Protein AF-A0AAQ3JHH8-F1 (afdb_monomer_lite)

Organism: Anaerostipes hadrus (NCBI:txid649756)

pLDDT: mean 76.84, std 10.47, range [45.75, 90.38]

Secondary structure (DSSP, 8-state):
-HHHHHHHHHHTTT-S-HHHHHTS-HHHHHHHHHHHHHHIIIIIHHHHHTSS-------PPPTTHHHHHHHT-S-TTS-----HHHHHHHHHHHHHHHHHHHH---HHHHTTS-HHHHHHHHHHHHHHTTTT-

Structure (mmCIF, N/CA/C/O backbone):
data_AF-A0AAQ3JHH8-F1
#
_entry.id   AF-A0AAQ3JHH8-F1
#
loop_
_atom_site.group_PDB
_atom_site.id
_atom_site.type_symbol
_atom_site.label_atom_id
_atom_site.label_alt_id
_atom_site.label_comp_id
_atom_site.label_asym_id
_atom_site.label_entity_id
_atom_site.label_seq_id
_atom_site.pdbx_PDB_ins_code
_atom_site.Cartn_x
_atom_site.Cartn_y
_atom_site.Cartn_z
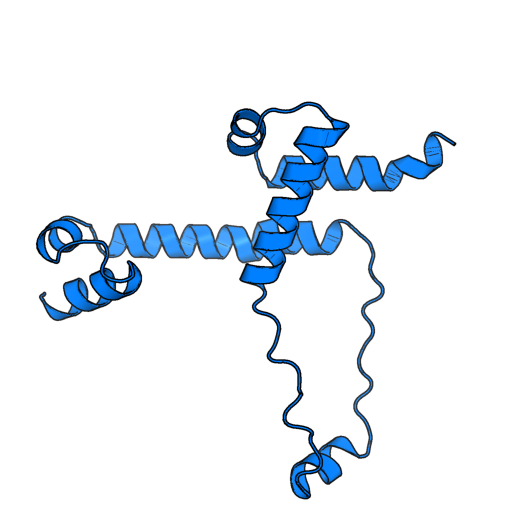_atom_site.occupancy
_atom_site.B_iso_or_equiv
_atom_site.auth_seq_id
_atom_site.auth_comp_id
_atom_site.auth_asym_id
_atom_site.auth_atom_id
_atom_site.pdbx_PDB_model_num
ATOM 1 N N . MET A 1 1 ? 21.920 -1.211 -24.724 1.00 61.12 1 MET A N 1
ATOM 2 C CA . MET A 1 1 ? 21.810 -0.514 -23.418 1.00 61.12 1 MET A CA 1
ATOM 3 C C . MET A 1 1 ? 20.888 0.710 -23.440 1.00 61.12 1 MET A C 1
ATOM 5 O O . MET A 1 1 ? 20.193 0.911 -22.458 1.00 61.12 1 MET A O 1
ATOM 9 N N . PHE A 1 2 ? 20.841 1.512 -24.515 1.00 70.50 2 PHE A N 1
ATOM 10 C CA . PHE A 1 2 ? 19.993 2.721 -24.594 1.00 70.50 2 PHE A CA 1
ATOM 11 C C . PHE A 1 2 ? 18.484 2.444 -24.440 1.00 70.50 2 PHE A C 1
ATOM 13 O O . PHE A 1 2 ? 17.801 3.172 -23.732 1.00 70.50 2 PHE A O 1
ATOM 20 N N . PHE A 1 3 ? 17.983 1.360 -25.042 1.00 76.50 3 PHE A N 1
ATOM 21 C CA . PHE A 1 3 ? 16.570 0.967 -24.967 1.00 76.50 3 PHE A CA 1
ATOM 22 C C . PHE A 1 3 ? 16.095 0.714 -23.525 1.00 76.50 3 PHE A C 1
ATOM 24 O O . PHE A 1 3 ? 15.140 1.340 -23.084 1.00 76.50 3 PHE A O 1
ATOM 31 N N . ASN A 1 4 ? 16.827 -0.096 -22.752 1.00 78.31 4 ASN A N 1
ATOM 32 C CA . ASN A 1 4 ? 16.492 -0.377 -21.348 1.00 78.31 4 ASN A CA 1
ATOM 33 C C . ASN A 1 4 ? 16.512 0.892 -20.481 1.00 78.31 4 ASN A C 1
ATOM 35 O O . ASN A 1 4 ? 15.657 1.063 -19.619 1.00 78.31 4 ASN A O 1
ATOM 39 N N . LYS A 1 5 ? 17.461 1.806 -20.734 1.00 83.31 5 LYS A N 1
ATOM 40 C CA . LYS A 1 5 ? 17.525 3.099 -20.035 1.00 83.31 5 LYS A CA 1
ATOM 41 C C . LYS A 1 5 ? 16.330 3.988 -20.376 1.00 83.31 5 LYS A C 1
ATOM 43 O O . LYS A 1 5 ? 15.837 4.689 -19.505 1.00 83.31 5 LYS A O 1
ATOM 48 N N . LYS A 1 6 ? 15.847 3.941 -21.618 1.00 83.94 6 LYS A N 1
ATOM 49 C CA . LYS A 1 6 ? 14.676 4.708 -22.052 1.00 83.94 6 LYS A CA 1
ATOM 50 C C . LYS A 1 6 ? 13.373 4.161 -21.464 1.00 83.94 6 LYS A C 1
ATOM 52 O O . LYS A 1 6 ? 12.567 4.953 -21.001 1.00 83.94 6 LYS A O 1
ATOM 57 N N . ILE A 1 7 ? 13.226 2.834 -21.385 1.00 84.19 7 ILE A N 1
ATOM 58 C CA . ILE A 1 7 ? 12.110 2.191 -20.670 1.00 84.19 7 ILE A CA 1
ATOM 59 C C . ILE A 1 7 ? 12.102 2.620 -19.201 1.00 84.19 7 ILE A C 1
ATOM 61 O O . ILE A 1 7 ? 11.084 3.082 -18.702 1.00 84.19 7 ILE A O 1
ATOM 65 N N . MET A 1 8 ? 13.239 2.521 -18.506 1.00 82.00 8 MET A N 1
ATOM 66 C CA . MET A 1 8 ? 13.309 2.946 -17.104 1.00 82.00 8 MET A CA 1
ATOM 67 C C . MET A 1 8 ? 13.043 4.446 -16.939 1.00 82.00 8 MET A C 1
ATOM 69 O O . MET A 1 8 ? 12.340 4.837 -16.018 1.00 82.00 8 MET A O 1
ATOM 73 N N . GLN A 1 9 ? 13.548 5.292 -17.839 1.00 86.75 9 GLN A N 1
ATOM 74 C CA . GLN A 1 9 ? 13.261 6.727 -17.818 1.00 86.75 9 GLN A CA 1
ATOM 75 C C . GLN A 1 9 ? 11.756 7.019 -17.943 1.00 86.75 9 GLN A C 1
ATOM 77 O O . GLN A 1 9 ? 11.237 7.868 -17.219 1.00 86.75 9 GLN A O 1
ATOM 82 N N . GLU A 1 10 ? 11.060 6.296 -18.819 1.00 87.12 10 GLU A N 1
ATOM 83 C CA . GLU A 1 10 ? 9.610 6.400 -18.984 1.00 87.12 10 GLU A CA 1
ATOM 84 C C . GLU A 1 10 ? 8.857 5.935 -17.728 1.00 87.12 10 GLU A C 1
ATOM 86 O O . GLU A 1 10 ? 7.924 6.611 -17.299 1.00 87.12 10 GLU A O 1
ATOM 91 N N . MET A 1 11 ? 9.315 4.864 -17.065 1.00 82.38 11 MET A N 1
ATOM 92 C CA . MET A 1 11 ? 8.752 4.409 -15.782 1.00 82.38 11 MET A CA 1
ATOM 93 C C . MET A 1 11 ? 8.835 5.472 -14.672 1.00 82.38 11 MET A C 1
ATOM 95 O O . MET A 1 11 ? 7.982 5.494 -13.791 1.00 82.38 11 MET A O 1
ATOM 99 N N . PHE A 1 12 ? 9.828 6.365 -14.718 1.00 82.25 12 PHE A N 1
ATOM 100 C CA . PHE A 1 12 ? 9.964 7.507 -13.803 1.00 82.25 12 PHE A CA 1
ATOM 101 C C . PHE A 1 12 ? 9.260 8.781 -14.305 1.00 82.25 12 PHE A C 1
ATOM 103 O O . PHE A 1 12 ? 9.609 9.880 -13.884 1.00 82.25 12 PHE A O 1
ATOM 110 N N . GLY A 1 13 ? 8.337 8.687 -15.267 1.00 86.94 13 GLY A N 1
ATOM 111 C CA . GLY A 1 13 ? 7.643 9.862 -15.808 1.00 86.94 13 GLY A CA 1
ATOM 112 C C . GLY A 1 13 ? 8.571 10.854 -16.518 1.00 86.94 13 GLY A C 1
ATOM 113 O O . GLY A 1 13 ? 8.233 12.025 -16.665 1.00 86.94 13 GLY A O 1
ATOM 114 N N . ASN A 1 14 ? 9.746 10.398 -16.967 1.00 87.44 14 ASN A N 1
ATOM 115 C CA . ASN A 1 14 ? 10.822 11.219 -17.526 1.00 87.44 14 ASN A CA 1
ATOM 116 C C . ASN A 1 14 ? 11.425 12.259 -16.561 1.00 87.44 14 ASN A C 1
ATOM 118 O O . ASN A 1 14 ? 12.125 13.167 -17.010 1.00 87.44 14 ASN A O 1
ATOM 122 N N . GLU A 1 15 ? 11.218 12.120 -15.248 1.00 88.62 15 GLU A N 1
ATOM 123 C CA . GLU A 1 15 ? 11.794 13.028 -14.244 1.00 88.62 15 GLU A CA 1
ATOM 124 C C . GLU A 1 15 ? 13.318 12.866 -14.106 1.00 88.62 15 GLU A C 1
ATOM 126 O O . GLU A 1 15 ? 14.034 13.814 -13.780 1.00 88.62 15 GLU A O 1
ATOM 131 N N . LEU A 1 16 ? 13.838 11.668 -14.397 1.00 87.00 16 LEU A N 1
ATOM 132 C CA . LEU A 1 16 ? 15.267 11.364 -14.354 1.00 87.00 16 LEU A CA 1
ATOM 133 C C . LEU A 1 16 ? 15.912 11.455 -15.741 1.00 87.00 16 LEU A C 1
ATOM 135 O O . LEU A 1 16 ? 15.346 11.051 -16.757 1.00 87.00 16 LEU A O 1
ATOM 139 N N . SER A 1 17 ? 17.155 11.939 -15.792 1.00 90.38 17 SER A N 1
ATOM 140 C CA . SER A 1 17 ? 17.947 11.927 -17.028 1.00 90.38 17 SER A CA 1
ATOM 141 C C . SER A 1 17 ? 18.422 10.509 -17.380 1.00 90.38 17 SER A C 1
ATOM 143 O O . SER A 1 17 ? 18.646 9.684 -16.498 1.00 90.38 17 SER A O 1
ATOM 145 N N . LEU A 1 18 ? 18.678 10.233 -18.664 1.00 87.00 18 LEU A N 1
ATOM 146 C CA . LEU A 1 18 ? 19.246 8.947 -19.114 1.00 87.00 18 LEU A CA 1
ATOM 147 C C . LEU A 1 18 ? 20.602 8.613 -18.473 1.00 87.00 18 LEU A C 1
ATOM 149 O O . LEU A 1 18 ? 20.960 7.438 -18.381 1.00 87.00 18 LEU A O 1
ATOM 153 N N . ALA A 1 19 ? 21.364 9.633 -18.068 1.00 88.00 19 ALA A N 1
ATOM 154 C CA . ALA A 1 19 ? 22.611 9.453 -17.334 1.00 88.00 19 ALA A CA 1
ATOM 155 C C . ALA A 1 19 ? 22.326 8.951 -15.915 1.00 88.00 19 ALA A C 1
ATOM 157 O O . ALA A 1 19 ? 22.857 7.917 -15.536 1.00 88.00 19 ALA A O 1
ATOM 158 N N . ALA A 1 20 ? 21.410 9.606 -15.192 1.00 85.69 20 ALA A N 1
ATOM 159 C CA . ALA A 1 20 ? 21.000 9.194 -13.849 1.00 85.69 20 ALA A CA 1
ATOM 160 C C . ALA A 1 20 ? 20.380 7.787 -13.842 1.00 85.69 20 ALA A C 1
ATOM 162 O O . ALA A 1 20 ? 20.779 6.944 -13.051 1.00 85.69 20 ALA A O 1
ATOM 163 N N . VAL A 1 21 ? 19.480 7.496 -14.786 1.00 85.31 21 VAL A N 1
ATOM 164 C CA . VAL A 1 21 ? 18.907 6.150 -14.977 1.00 85.31 21 VAL A CA 1
ATOM 165 C C . VAL A 1 21 ? 19.983 5.124 -15.346 1.00 85.31 21 VAL A C 1
ATOM 167 O O . VAL A 1 21 ? 19.854 3.939 -15.059 1.00 85.31 21 VAL A O 1
ATOM 170 N N . GLY A 1 22 ? 21.059 5.568 -15.995 1.00 83.50 22 GLY A N 1
ATOM 171 C CA . GLY A 1 22 ? 22.175 4.721 -16.385 1.00 83.50 22 GLY A CA 1
ATOM 172 C C . GLY A 1 22 ? 23.036 4.214 -15.231 1.00 83.50 22 GLY A C 1
ATOM 173 O O . GLY A 1 22 ? 23.717 3.215 -15.444 1.00 83.50 22 GLY A O 1
ATOM 174 N N . GLU A 1 23 ? 22.987 4.878 -14.075 1.00 88.06 23 GLU A N 1
ATOM 175 C CA . GLU A 1 23 ? 23.674 4.487 -12.836 1.00 88.06 23 GLU A CA 1
ATOM 176 C C . GLU A 1 23 ? 22.828 3.531 -11.975 1.00 88.06 23 GLU A C 1
ATOM 178 O O . GLU A 1 23 ? 23.333 2.948 -11.021 1.00 88.06 23 GLU A O 1
ATOM 183 N N . ILE A 1 24 ? 21.541 3.363 -12.299 1.00 86.00 24 ILE A N 1
ATOM 184 C CA . ILE A 1 24 ? 20.628 2.482 -11.565 1.00 86.00 24 ILE A CA 1
ATOM 185 C C . ILE A 1 24 ? 20.817 1.042 -12.051 1.00 86.00 24 ILE A C 1
ATOM 187 O O . ILE A 1 24 ? 20.731 0.764 -13.252 1.00 86.00 24 ILE A O 1
ATOM 191 N N . ASP A 1 25 ? 21.003 0.105 -11.118 1.00 86.44 25 ASP A N 1
ATOM 192 C CA . ASP A 1 25 ? 20.894 -1.317 -11.432 1.00 86.44 25 ASP A CA 1
ATOM 193 C C . ASP A 1 25 ? 19.426 -1.661 -11.724 1.00 86.44 25 ASP A C 1
ATOM 195 O O . ASP A 1 25 ? 18.567 -1.695 -10.841 1.00 86.44 25 ASP A O 1
ATOM 199 N N . ALA A 1 26 ? 19.138 -1.917 -13.000 1.00 81.69 26 ALA A N 1
ATOM 200 C CA . ALA A 1 26 ? 17.805 -2.263 -13.473 1.00 81.69 26 ALA A CA 1
ATOM 201 C C . ALA A 1 26 ? 17.237 -3.514 -12.785 1.00 81.69 26 ALA A C 1
ATOM 203 O O . ALA A 1 26 ? 16.029 -3.597 -12.569 1.00 81.69 26 ALA A O 1
ATOM 204 N N . VAL A 1 27 ? 18.086 -4.494 -12.459 1.00 86.19 27 VAL A N 1
ATOM 205 C CA . VAL A 1 27 ? 17.651 -5.741 -11.820 1.00 86.19 27 VAL A CA 1
ATOM 206 C C . VAL A 1 27 ? 17.270 -5.470 -10.374 1.00 86.19 27 VAL A C 1
ATOM 208 O O . VAL A 1 27 ? 16.202 -5.906 -9.943 1.00 86.19 27 VAL A O 1
ATOM 211 N N . GLU A 1 28 ? 18.094 -4.721 -9.644 1.00 86.75 28 GLU A N 1
ATOM 212 C CA . GLU A 1 28 ? 17.799 -4.325 -8.266 1.00 86.75 28 GLU A CA 1
ATOM 213 C C . GLU A 1 28 ? 16.525 -3.474 -8.198 1.00 86.75 28 GLU A C 1
ATOM 215 O O . GLU A 1 28 ? 15.626 -3.770 -7.413 1.00 86.75 28 GLU A O 1
ATOM 220 N N . PHE A 1 29 ? 16.387 -2.490 -9.091 1.00 84.44 29 PHE A N 1
ATOM 221 C CA . PHE A 1 29 ? 15.211 -1.625 -9.165 1.00 84.44 29 PHE A CA 1
ATOM 222 C C . PHE A 1 29 ? 13.921 -2.405 -9.446 1.00 84.44 29 PHE A C 1
ATOM 224 O O . PHE A 1 29 ? 12.943 -2.282 -8.706 1.00 84.44 29 PHE A O 1
ATOM 231 N N . LEU A 1 30 ? 13.915 -3.252 -10.481 1.00 84.69 30 LEU A N 1
ATOM 232 C CA . LEU A 1 30 ? 12.746 -4.071 -10.811 1.00 84.69 30 LEU A CA 1
ATOM 233 C C . LEU A 1 30 ? 12.433 -5.089 -9.708 1.00 84.69 30 LEU A C 1
ATOM 235 O O . LEU A 1 30 ? 11.263 -5.352 -9.435 1.00 84.69 30 LEU A O 1
ATOM 239 N N . THR A 1 31 ? 13.455 -5.635 -9.043 1.00 89.25 31 THR A N 1
ATOM 240 C CA . THR A 1 31 ? 13.275 -6.536 -7.896 1.00 89.25 31 THR A CA 1
ATOM 241 C C . THR A 1 31 ? 12.652 -5.799 -6.714 1.00 89.25 31 THR A C 1
ATOM 243 O O . THR A 1 31 ? 11.721 -6.322 -6.098 1.00 89.25 31 THR A O 1
ATOM 246 N N . ALA A 1 32 ? 13.095 -4.574 -6.422 1.00 85.62 32 ALA A N 1
ATOM 247 C CA . ALA A 1 32 ? 12.526 -3.743 -5.368 1.00 85.62 32 ALA A CA 1
ATOM 248 C C . ALA A 1 32 ? 11.058 -3.402 -5.659 1.00 85.62 32 ALA A C 1
ATOM 250 O O . ALA A 1 32 ? 10.203 -3.652 -4.811 1.00 85.62 32 ALA A O 1
ATOM 251 N N . ILE A 1 33 ? 10.742 -2.938 -6.876 1.00 85.56 33 ILE A N 1
ATOM 252 C CA . ILE A 1 33 ? 9.355 -2.665 -7.290 1.00 85.56 33 ILE A CA 1
ATOM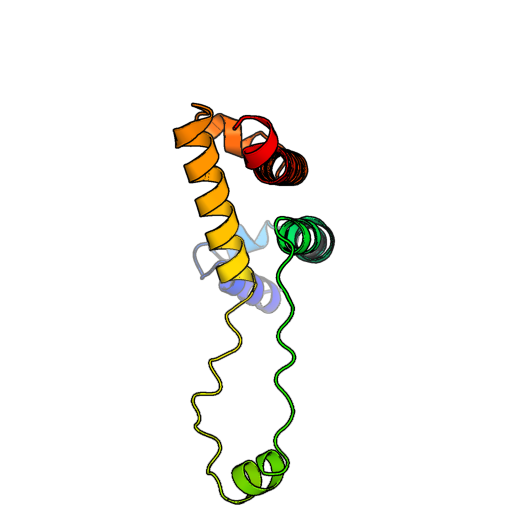 253 C C . ILE A 1 33 ? 8.497 -3.916 -7.156 1.00 85.56 33 ILE A C 1
ATOM 255 O O . ILE A 1 33 ? 7.419 -3.865 -6.569 1.00 85.56 33 ILE A O 1
ATOM 259 N N . LYS A 1 34 ? 8.967 -5.051 -7.682 1.00 87.69 34 LYS A N 1
ATOM 260 C CA . LYS A 1 34 ? 8.216 -6.305 -7.632 1.00 87.69 34 LYS A CA 1
ATOM 261 C C . LYS A 1 34 ? 7.975 -6.741 -6.189 1.00 87.69 34 LYS A C 1
ATOM 263 O O . LYS A 1 34 ? 6.872 -7.158 -5.866 1.00 87.69 34 LYS A O 1
ATOM 268 N N . THR A 1 35 ? 8.967 -6.597 -5.315 1.00 86.44 35 THR A N 1
ATOM 269 C CA . THR A 1 35 ? 8.828 -6.917 -3.888 1.00 86.44 35 THR A CA 1
ATOM 270 C C . THR A 1 35 ? 7.783 -6.026 -3.222 1.00 86.44 35 THR A C 1
ATOM 272 O O . THR A 1 35 ? 6.905 -6.538 -2.534 1.00 86.44 35 THR A O 1
ATOM 275 N N . VAL A 1 36 ? 7.822 -4.712 -3.472 1.00 84.38 36 VAL A N 1
ATOM 276 C CA . VAL A 1 36 ? 6.811 -3.772 -2.963 1.00 84.38 36 VAL A CA 1
ATOM 277 C C . VAL A 1 36 ? 5.422 -4.146 -3.476 1.00 84.38 36 VAL A C 1
ATOM 279 O O . VAL A 1 36 ? 4.498 -4.260 -2.679 1.00 84.38 36 VAL A O 1
ATOM 282 N N . HIS A 1 37 ? 5.279 -4.404 -4.776 1.00 84.81 37 HIS A N 1
ATOM 283 C CA . HIS A 1 37 ? 4.017 -4.824 -5.382 1.00 84.81 37 HIS A CA 1
ATOM 284 C C . HIS A 1 37 ? 3.464 -6.102 -4.734 1.00 84.81 37 HIS A C 1
ATOM 286 O O . HIS A 1 37 ? 2.305 -6.125 -4.334 1.00 84.81 37 HIS A O 1
ATOM 292 N N . PHE A 1 38 ? 4.300 -7.129 -4.543 1.00 88.69 38 PHE A N 1
ATOM 293 C CA . PHE A 1 38 ? 3.896 -8.380 -3.894 1.00 88.69 38 PHE A CA 1
ATOM 294 C C . PHE A 1 38 ? 3.487 -8.190 -2.432 1.00 88.69 38 PHE A C 1
ATOM 296 O O . PHE A 1 38 ? 2.490 -8.764 -2.004 1.00 88.69 38 PHE A O 1
ATOM 303 N N . ILE A 1 39 ? 4.225 -7.386 -1.662 1.00 86.56 39 ILE A N 1
ATOM 304 C CA . ILE A 1 39 ? 3.865 -7.068 -0.272 1.00 86.56 39 ILE A CA 1
ATOM 305 C C . ILE A 1 39 ? 2.523 -6.339 -0.236 1.00 86.56 39 ILE A C 1
ATOM 307 O O . ILE A 1 39 ? 1.641 -6.683 0.549 1.00 86.56 39 ILE A O 1
ATOM 311 N N . MET A 1 40 ? 2.352 -5.345 -1.101 1.00 81.62 40 MET A N 1
ATOM 312 C CA . MET A 1 40 ? 1.127 -4.568 -1.144 1.00 81.62 40 MET A CA 1
ATOM 313 C C . MET A 1 40 ? -0.077 -5.427 -1.554 1.00 81.62 40 MET A C 1
ATOM 315 O O . MET A 1 40 ? -1.124 -5.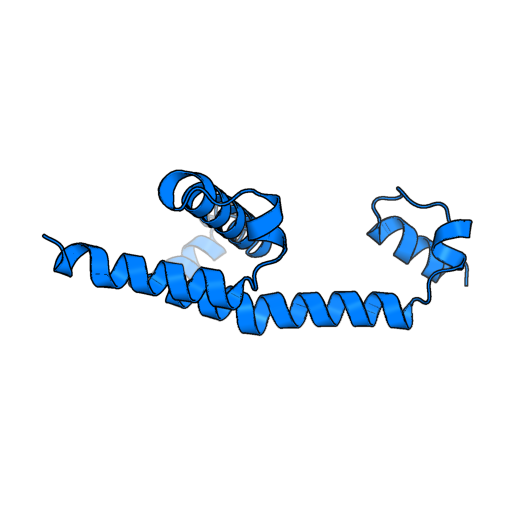331 -0.921 1.00 81.62 40 MET A O 1
ATOM 319 N N . GLN A 1 41 ? 0.081 -6.308 -2.544 1.00 82.06 41 GLN A N 1
ATOM 320 C CA . GLN A 1 41 ? -0.999 -7.163 -3.036 1.00 82.06 41 GLN A CA 1
ATOM 321 C C . GLN A 1 41 ? -1.340 -8.302 -2.069 1.00 82.06 41 GLN A C 1
ATOM 323 O O . GLN A 1 41 ? -2.508 -8.527 -1.779 1.00 82.06 41 GLN A O 1
ATOM 328 N N . ASN A 1 42 ? -0.340 -9.017 -1.553 1.00 85.19 42 ASN A N 1
ATOM 329 C CA . ASN A 1 42 ? -0.588 -10.244 -0.792 1.00 85.19 42 ASN A CA 1
ATOM 330 C C . ASN A 1 42 ? -0.683 -10.029 0.716 1.00 85.19 42 ASN A C 1
ATOM 332 O O . ASN A 1 42 ? -1.124 -10.929 1.410 1.00 85.19 42 ASN A O 1
ATOM 336 N N . ILE A 1 43 ? -0.215 -8.896 1.244 1.00 86.19 43 ILE A N 1
ATOM 337 C CA . ILE A 1 43 ? -0.208 -8.652 2.693 1.00 86.19 43 ILE A CA 1
ATOM 338 C C . ILE A 1 43 ? -1.123 -7.480 3.031 1.00 86.19 43 ILE A C 1
ATOM 340 O O . ILE A 1 43 ? -1.999 -7.596 3.886 1.00 86.19 43 ILE A O 1
ATOM 344 N N . VAL A 1 44 ? -0.925 -6.334 2.374 1.00 82.50 44 VAL A N 1
ATOM 345 C CA . VAL A 1 44 ? -1.657 -5.110 2.729 1.00 82.50 44 VAL A CA 1
ATOM 346 C C . VAL A 1 44 ? -3.098 -5.162 2.228 1.00 82.50 44 VAL A C 1
ATOM 348 O O . VAL A 1 44 ? -4.004 -4.894 3.013 1.00 82.50 44 VAL A O 1
ATOM 351 N N . ALA A 1 45 ? -3.328 -5.541 0.967 1.00 81.75 45 ALA A N 1
ATOM 352 C CA . ALA A 1 45 ? -4.679 -5.620 0.412 1.00 81.75 45 ALA A CA 1
ATOM 353 C C . ALA A 1 45 ? -5.537 -6.671 1.135 1.00 81.75 45 ALA A C 1
ATOM 355 O O . ALA A 1 45 ? -6.677 -6.380 1.484 1.00 81.75 45 ALA A O 1
ATOM 356 N N . GLU A 1 46 ? -4.974 -7.842 1.457 1.00 82.44 46 GLU A N 1
ATOM 357 C CA . GLU A 1 46 ? -5.666 -8.862 2.258 1.00 82.44 46 GLU A CA 1
ATOM 358 C C . GLU A 1 46 ? -6.089 -8.308 3.625 1.00 82.44 46 GLU A C 1
ATOM 360 O O . GLU A 1 46 ? -7.232 -8.486 4.046 1.00 82.44 46 GLU A O 1
ATOM 365 N N . LYS A 1 47 ? -5.203 -7.581 4.318 1.00 81.50 47 LYS A N 1
ATOM 366 C CA . LYS A 1 47 ? -5.574 -6.945 5.586 1.00 81.50 47 LYS A CA 1
ATOM 367 C C . LYS A 1 47 ? -6.660 -5.904 5.407 1.00 81.50 47 LYS A C 1
ATOM 369 O O . LYS A 1 47 ? -7.589 -5.912 6.200 1.00 81.50 47 LYS A O 1
ATOM 374 N N . MET A 1 48 ? -6.578 -5.067 4.372 1.00 79.88 48 MET A N 1
ATOM 375 C CA . MET A 1 48 ? -7.601 -4.060 4.082 1.00 79.88 48 MET A CA 1
ATOM 376 C C . MET A 1 48 ? -8.982 -4.668 3.840 1.00 79.88 48 MET A C 1
ATOM 378 O O . MET A 1 48 ? -9.953 -4.175 4.409 1.00 79.88 48 MET A O 1
ATOM 382 N N . LEU A 1 49 ? -9.064 -5.749 3.059 1.00 77.62 49 LEU A N 1
ATOM 383 C CA . LEU A 1 49 ? -10.317 -6.469 2.804 1.00 77.62 49 LEU A CA 1
ATOM 384 C C . LEU A 1 49 ? -10.944 -7.020 4.089 1.00 77.62 49 LEU A C 1
ATOM 386 O O . LEU A 1 49 ? -12.160 -7.100 4.194 1.00 77.62 49 LEU A O 1
ATOM 390 N N . ASN A 1 50 ? -10.118 -7.357 5.078 1.00 76.81 50 ASN A N 1
ATOM 391 C CA . ASN A 1 50 ? -10.555 -7.926 6.347 1.00 76.81 50 ASN A CA 1
ATOM 392 C C . ASN A 1 50 ? -10.805 -6.885 7.457 1.00 76.81 50 ASN A C 1
ATOM 394 O O . ASN A 1 50 ? -11.075 -7.295 8.589 1.00 76.81 50 ASN A O 1
ATOM 398 N N . ILE A 1 51 ? -10.683 -5.573 7.195 1.00 76.25 51 ILE A N 1
ATOM 399 C CA . ILE A 1 51 ? -10.905 -4.526 8.220 1.00 76.25 51 ILE A CA 1
ATOM 400 C C . ILE A 1 51 ? -12.378 -4.434 8.612 1.00 76.25 51 ILE A C 1
ATOM 402 O O . ILE A 1 51 ? -12.677 -4.220 9.781 1.00 76.25 51 ILE A O 1
ATOM 406 N N . VAL A 1 52 ? -13.283 -4.585 7.647 1.00 67.06 52 VAL A N 1
ATOM 407 C CA . VAL A 1 52 ? -14.731 -4.577 7.870 1.00 67.06 52 VAL A CA 1
ATOM 408 C C . VAL A 1 52 ? -15.310 -5.789 7.158 1.00 67.06 52 VAL A C 1
ATOM 410 O O . VAL A 1 52 ? -14.981 -6.023 5.998 1.00 67.06 52 VAL A O 1
ATOM 413 N N . GLU A 1 53 ? -16.173 -6.548 7.831 1.00 63.72 53 GLU A N 1
ATOM 414 C CA . GLU A 1 53 ? -16.985 -7.559 7.155 1.00 63.72 53 GLU A CA 1
ATOM 415 C C . GLU A 1 53 ? -17.986 -6.844 6.245 1.00 63.72 53 GLU A C 1
ATOM 417 O O . GLU A 1 53 ? -18.938 -6.212 6.703 1.00 63.72 53 GLU A O 1
ATOM 422 N N . VAL A 1 54 ? -17.730 -6.892 4.941 1.00 60.00 54 VAL A N 1
ATOM 423 C CA . VAL A 1 54 ? -18.658 -6.408 3.920 1.00 60.00 54 VAL A CA 1
ATOM 424 C C . VAL A 1 54 ? -19.291 -7.635 3.280 1.00 60.00 54 VAL A C 1
ATOM 426 O O . VAL A 1 54 ? -18.570 -8.513 2.802 1.00 60.00 54 VAL A O 1
ATOM 429 N N . GLU A 1 55 ? -20.625 -7.708 3.259 1.00 51.25 55 GLU A N 1
ATOM 430 C CA . GLU A 1 55 ? -21.322 -8.686 2.420 1.00 51.25 55 GLU A CA 1
ATOM 431 C C . GLU A 1 55 ? -20.891 -8.455 0.970 1.00 51.25 55 GLU A C 1
ATOM 433 O O . GLU A 1 55 ? -21.158 -7.403 0.382 1.00 51.25 55 GLU A O 1
ATOM 438 N N . GLN A 1 56 ? -20.175 -9.425 0.402 1.00 52.12 56 GLN A N 1
ATOM 439 C CA . GLN A 1 56 ? -19.864 -9.413 -1.018 1.00 52.12 56 GLN A CA 1
ATOM 440 C C . GLN A 1 56 ? -21.182 -9.602 -1.762 1.00 52.12 56 GLN A C 1
ATOM 442 O O . GLN A 1 56 ? -21.754 -10.689 -1.766 1.00 52.12 56 GLN A O 1
ATOM 447 N N . VAL A 1 57 ? -21.695 -8.521 -2.347 1.00 59.00 57 VAL A N 1
ATOM 448 C CA . VAL A 1 57 ? -22.865 -8.593 -3.219 1.00 59.00 57 VAL A CA 1
ATOM 449 C C . VAL A 1 57 ? -22.404 -9.260 -4.509 1.00 59.00 57 VAL A C 1
ATOM 451 O O . VAL A 1 57 ? -21.780 -8.617 -5.355 1.00 59.00 57 VAL A O 1
ATOM 454 N N . GLU A 1 58 ? -22.665 -10.559 -4.650 1.00 53.31 58 GLU A N 1
ATOM 455 C CA . GLU A 1 58 ? -22.551 -11.223 -5.944 1.00 53.31 58 GLU A CA 1
ATOM 456 C C . GLU A 1 58 ? -23.521 -10.520 -6.899 1.00 53.31 58 GLU A C 1
ATOM 458 O O . GLU A 1 58 ? -24.735 -10.515 -6.685 1.00 53.31 58 GLU A O 1
ATOM 463 N N . LYS A 1 59 ? -22.991 -9.866 -7.938 1.00 62.16 59 LYS A N 1
ATOM 464 C CA . LYS A 1 59 ? -23.828 -9.440 -9.058 1.00 62.16 59 LYS A CA 1
ATOM 465 C C . LYS A 1 59 ? -24.340 -10.717 -9.719 1.00 62.16 59 LYS A C 1
ATOM 467 O O . LYS A 1 59 ? -23.560 -11.437 -10.338 1.00 62.16 59 LYS A O 1
ATOM 472 N N . GLU A 1 60 ? -25.623 -11.018 -9.541 1.00 55.78 60 GLU A N 1
ATOM 473 C CA . GLU A 1 60 ? -26.267 -12.112 -10.263 1.00 55.78 60 GLU A CA 1
ATOM 474 C C . GLU A 1 60 ? -26.125 -11.851 -11.766 1.00 55.78 60 GLU A C 1
ATOM 476 O O . GLU A 1 60 ? -26.521 -10.790 -12.249 1.00 55.78 60 GLU A O 1
ATOM 481 N N . ALA A 1 61 ? -25.543 -12.811 -12.492 1.00 60.47 61 ALA A N 1
ATOM 482 C CA . ALA A 1 61 ? -25.502 -12.766 -13.947 1.00 60.47 61 ALA A CA 1
ATOM 483 C C . ALA A 1 61 ? -26.945 -12.764 -14.468 1.00 60.47 61 ALA A C 1
ATOM 485 O O . ALA A 1 61 ? -27.720 -13.688 -14.190 1.00 60.47 61 ALA A O 1
ATOM 486 N N . SER A 1 62 ? -27.323 -11.710 -15.185 1.00 75.75 62 SER A N 1
ATOM 487 C CA . SER A 1 62 ? -28.650 -11.605 -15.768 1.00 75.75 62 SER A CA 1
ATOM 488 C C . SER A 1 62 ? -28.750 -12.591 -16.923 1.00 75.75 62 SER A C 1
ATOM 490 O O . SER A 1 62 ? -27.869 -12.682 -17.774 1.00 75.75 62 SER A O 1
ATOM 492 N N . ALA A 1 63 ? -29.884 -13.285 -17.031 1.00 75.12 63 ALA A N 1
ATOM 493 C CA . ALA A 1 63 ? -30.184 -14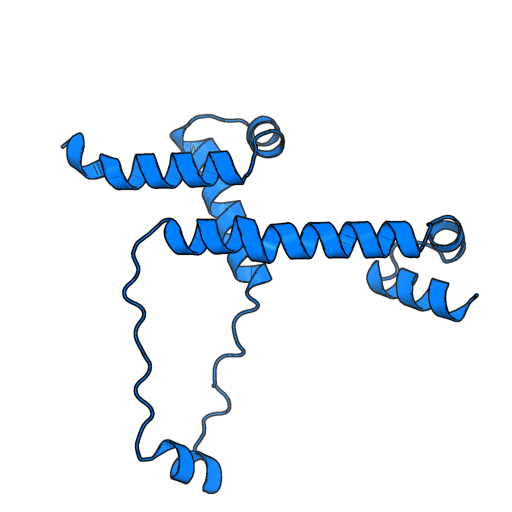.127 -18.194 1.00 75.12 63 ALA A CA 1
ATOM 494 C C . ALA A 1 63 ? -30.238 -13.338 -19.523 1.00 75.12 63 ALA A C 1
ATOM 496 O O . ALA A 1 63 ? -30.382 -13.939 -20.587 1.00 75.12 63 ALA A O 1
ATOM 497 N N . PHE A 1 64 ? -30.160 -12.006 -19.453 1.00 76.88 64 PHE A N 1
ATOM 498 C CA . PHE A 1 64 ? -30.121 -11.094 -20.587 1.00 76.88 64 PHE A CA 1
ATOM 499 C C . PHE A 1 64 ? -28.717 -10.550 -20.887 1.00 76.88 64 PHE A C 1
ATOM 501 O O . PHE A 1 64 ? -28.563 -9.962 -21.948 1.00 76.88 64 PHE A O 1
ATOM 508 N N . ASP A 1 65 ? -27.694 -10.812 -20.058 1.00 75.31 65 ASP A N 1
ATOM 509 C CA . ASP A 1 65 ? -26.333 -10.270 -20.248 1.00 75.31 65 ASP A CA 1
ATOM 510 C C . ASP A 1 65 ? -25.764 -10.616 -21.638 1.00 75.31 65 ASP A C 1
ATOM 512 O O . ASP A 1 65 ? -25.218 -9.763 -22.334 1.00 75.31 65 ASP A O 1
ATOM 516 N N . ASP A 1 66 ? -25.949 -11.861 -22.095 1.00 78.94 66 ASP A N 1
ATOM 517 C CA . ASP A 1 66 ? -25.482 -12.297 -23.419 1.00 78.94 66 ASP A CA 1
ATOM 518 C C . ASP A 1 66 ? -26.271 -11.644 -24.570 1.00 78.94 66 ASP A C 1
ATOM 520 O O . ASP A 1 66 ? -25.703 -11.340 -25.620 1.00 78.94 66 ASP A O 1
ATOM 524 N N . TYR A 1 67 ? -27.572 -11.397 -24.376 1.00 77.44 67 TYR A N 1
ATOM 525 C CA . TYR A 1 67 ? -28.415 -10.706 -25.356 1.00 77.44 67 TYR A CA 1
ATOM 526 C C . TYR A 1 67 ? -28.074 -9.213 -25.418 1.00 77.44 67 TYR A C 1
ATOM 528 O O . TYR A 1 67 ? -28.010 -8.645 -26.509 1.00 77.44 67 TYR A O 1
ATOM 536 N N . ASP A 1 68 ? -27.820 -8.585 -24.274 1.00 79.56 68 ASP A N 1
ATOM 537 C CA . ASP A 1 68 ? -27.453 -7.177 -24.181 1.00 79.56 68 ASP A CA 1
ATOM 538 C C . ASP A 1 68 ? -26.073 -6.940 -24.811 1.00 79.56 68 ASP A C 1
ATOM 540 O O . ASP A 1 68 ? -25.919 -6.009 -25.604 1.00 79.56 68 ASP A O 1
ATOM 544 N N . ARG A 1 69 ? -25.117 -7.858 -24.606 1.00 79.50 69 ARG A N 1
ATOM 545 C CA . ARG A 1 69 ? -23.817 -7.862 -25.298 1.00 79.50 69 ARG A CA 1
ATOM 546 C C . ARG A 1 69 ? -23.948 -8.006 -26.810 1.00 79.50 69 ARG A C 1
ATOM 548 O O . ARG A 1 69 ? -23.342 -7.245 -27.562 1.00 79.50 69 ARG A O 1
ATOM 555 N N . GLU A 1 70 ? -24.730 -8.981 -27.279 1.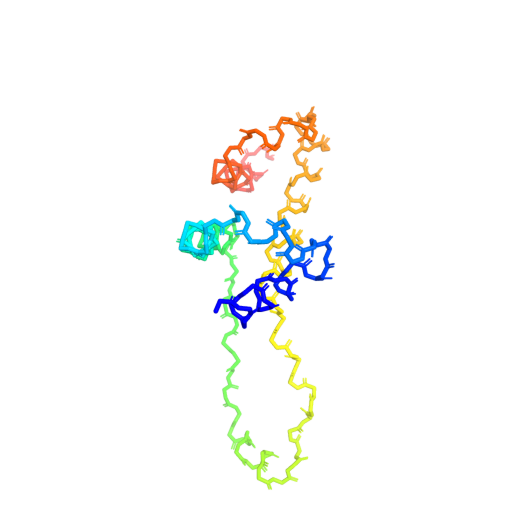00 80.75 70 GLU A N 1
ATOM 556 C CA . GLU A 1 70 ? -24.906 -9.229 -28.717 1.00 80.75 70 GLU A CA 1
ATOM 557 C C . GLU A 1 70 ? -25.620 -8.079 -29.438 1.00 80.75 70 GLU A C 1
ATOM 559 O O . GLU A 1 70 ? -25.352 -7.831 -30.616 1.00 80.75 70 GLU A O 1
ATOM 564 N N . ASN A 1 71 ? -26.514 -7.368 -28.747 1.00 79.56 71 ASN A N 1
ATOM 565 C CA . ASN A 1 71 ? -27.289 -6.270 -29.324 1.00 79.56 71 ASN A CA 1
ATOM 566 C C . ASN A 1 71 ? -26.709 -4.878 -29.022 1.00 79.56 71 ASN A C 1
ATOM 568 O O . ASN A 1 71 ? -27.268 -3.882 -29.485 1.00 79.56 71 ASN A O 1
ATOM 572 N N . GLY A 1 72 ? -25.585 -4.797 -28.300 1.00 72.31 72 GLY A N 1
ATOM 573 C CA . GLY A 1 72 ? -24.932 -3.535 -27.943 1.00 72.31 72 GLY A CA 1
ATOM 574 C C . GLY A 1 72 ? -25.732 -2.686 -26.949 1.00 72.31 72 GLY A C 1
ATOM 575 O O . GLY A 1 72 ? -25.653 -1.461 -27.002 1.00 72.31 72 GLY A O 1
ATOM 576 N N . TYR A 1 73 ? -26.536 -3.332 -26.101 1.00 72.50 73 TYR A N 1
ATOM 577 C CA . TYR A 1 73 ? -27.206 -2.732 -24.943 1.00 72.50 73 TYR A CA 1
ATOM 578 C C . TYR A 1 73 ? -26.355 -2.790 -23.668 1.00 72.50 73 TYR A C 1
ATOM 580 O O . TYR A 1 73 ? -26.780 -2.240 -22.656 1.00 72.50 73 TYR A O 1
ATOM 588 N N . GLU A 1 74 ? -25.181 -3.437 -23.694 1.00 64.94 74 GLU A N 1
ATOM 589 C CA . GLU A 1 74 ? -24.156 -3.199 -22.672 1.00 64.94 74 GLU A CA 1
ATOM 590 C C . GLU A 1 74 ? -23.833 -1.698 -22.702 1.00 64.94 74 GLU A C 1
ATOM 592 O O . GLU A 1 74 ? -23.212 -1.198 -23.644 1.00 64.94 74 GLU A O 1
ATOM 597 N N . ASP A 1 75 ? -24.314 -0.960 -21.700 1.00 59.16 75 ASP A N 1
ATOM 598 C CA . ASP A 1 75 ? -23.844 0.395 -21.463 1.00 59.16 75 ASP A CA 1
ATOM 599 C C . ASP A 1 75 ? -22.314 0.306 -21.323 1.00 59.16 75 ASP A C 1
ATOM 601 O O . ASP A 1 75 ? -21.806 -0.430 -20.477 1.00 59.16 75 ASP A O 1
ATOM 605 N N . GLU A 1 76 ? -21.560 1.077 -22.117 1.00 50.47 76 GLU A N 1
ATOM 606 C CA . GLU A 1 76 ? -20.095 1.232 -21.979 1.00 50.47 76 GLU A CA 1
ATOM 607 C C . GLU A 1 76 ? -19.681 1.732 -20.568 1.00 50.47 76 GLU A C 1
ATOM 609 O O . GLU A 1 76 ? -18.495 1.836 -20.255 1.00 50.47 76 GLU A O 1
ATOM 614 N N . ASP A 1 77 ? -20.666 2.016 -19.709 1.00 48.94 77 ASP A N 1
ATOM 615 C CA . ASP A 1 77 ? -20.581 2.295 -18.281 1.00 48.94 77 ASP A CA 1
ATOM 616 C C . ASP A 1 77 ? -20.518 1.020 -17.407 1.00 48.94 77 ASP A C 1
ATOM 618 O O . ASP A 1 77 ? -20.887 1.052 -16.224 1.00 48.94 77 ASP A O 1
ATOM 622 N N . GLU A 1 78 ? -19.990 -0.101 -17.912 1.00 50.72 78 GLU A N 1
ATOM 623 C CA . GLU A 1 78 ? -19.235 -1.002 -17.036 1.00 50.72 78 GLU A CA 1
ATOM 624 C C . GLU A 1 78 ? -18.117 -0.159 -16.422 1.00 50.72 78 GLU A C 1
ATOM 626 O O . GLU A 1 78 ? -17.071 0.055 -17.034 1.00 50.72 78 GLU A O 1
ATOM 631 N N . GLN A 1 79 ? -18.402 0.425 -15.248 1.00 50.12 79 GLN A N 1
ATOM 632 C CA . GLN A 1 79 ? -17.495 1.325 -14.547 1.00 50.12 79 GLN A CA 1
ATOM 633 C C . GLN A 1 79 ? -16.096 0.726 -14.634 1.00 50.12 79 GLN A C 1
ATOM 635 O O . GLN A 1 79 ? -15.932 -0.413 -14.185 1.00 50.12 79 GLN A O 1
ATOM 640 N N . PRO A 1 80 ? -15.119 1.435 -15.237 1.00 51.22 80 PRO A N 1
ATOM 641 C CA . PRO A 1 80 ? -13.791 0.880 -15.421 1.00 51.22 80 PRO A CA 1
ATOM 642 C C . PRO A 1 80 ? -13.347 0.389 -14.057 1.00 51.22 80 PRO A C 1
ATOM 644 O O . PRO A 1 80 ? -13.371 1.207 -13.133 1.00 51.22 80 PRO A O 1
ATOM 647 N N . GLU A 1 81 ? -13.048 -0.916 -13.938 1.00 57.62 81 GLU A N 1
ATOM 648 C CA . GLU A 1 81 ? -12.646 -1.554 -12.680 1.00 57.62 81 GLU A CA 1
ATOM 649 C C . GLU A 1 81 ? -11.799 -0.548 -11.909 1.00 57.62 81 GLU A C 1
ATOM 651 O O . GLU A 1 81 ? -10.713 -0.172 -12.375 1.00 57.62 81 GLU A O 1
ATOM 656 N N . GLU A 1 82 ? -12.352 0.002 -10.817 1.00 63.47 82 GLU A N 1
ATOM 657 C CA . GLU A 1 82 ? -11.686 1.097 -10.125 1.00 63.47 82 GLU A CA 1
ATOM 658 C C . GLU A 1 82 ? -10.277 0.619 -9.813 1.00 63.47 82 GLU A C 1
ATOM 660 O O . GLU A 1 82 ? -10.101 -0.450 -9.226 1.00 63.47 82 GLU A O 1
ATOM 665 N N . ASN A 1 83 ? -9.270 1.372 -10.268 1.00 74.06 83 ASN A N 1
ATOM 666 C CA . ASN A 1 83 ? -7.885 0.958 -10.118 1.00 74.06 83 ASN A CA 1
ATOM 667 C C . ASN A 1 83 ? -7.646 0.631 -8.640 1.00 74.06 83 ASN A C 1
ATOM 669 O O . ASN A 1 83 ? -7.613 1.536 -7.804 1.00 74.06 83 ASN A O 1
ATOM 673 N N . GLN A 1 84 ? -7.486 -0.657 -8.334 1.00 71.25 84 GLN A N 1
ATOM 674 C CA . GLN A 1 84 ? -7.441 -1.154 -6.961 1.00 71.25 84 GLN A CA 1
ATOM 675 C C . GLN A 1 84 ? -6.355 -0.437 -6.153 1.00 71.25 84 GLN A C 1
ATOM 677 O O . GLN A 1 84 ? -6.533 -0.156 -4.972 1.00 71.25 84 GLN A O 1
ATOM 682 N N . TRP A 1 85 ? -5.263 -0.026 -6.805 1.00 73.25 85 TRP A N 1
ATOM 683 C CA . TRP A 1 85 ? -4.193 0.747 -6.180 1.00 73.25 85 TRP A CA 1
ATOM 684 C C . TRP A 1 85 ? -4.603 2.163 -5.797 1.00 73.25 85 TRP A C 1
ATOM 686 O O . TRP A 1 85 ? -4.167 2.664 -4.761 1.00 73.25 85 TRP A O 1
ATOM 696 N N . LYS A 1 86 ? -5.449 2.806 -6.606 1.00 77.38 86 LYS A N 1
ATOM 697 C CA . LYS A 1 86 ? -6.029 4.108 -6.275 1.00 77.38 86 LYS A CA 1
ATOM 698 C C . LYS A 1 86 ? -6.926 3.978 -5.044 1.00 77.38 86 LYS A C 1
ATOM 700 O O . LYS A 1 86 ? -6.761 4.750 -4.105 1.00 77.38 86 LYS A O 1
ATOM 705 N N . VAL A 1 87 ? -7.778 2.954 -5.009 1.00 75.88 87 VAL A N 1
ATOM 706 C CA . VAL A 1 87 ? -8.654 2.664 -3.864 1.00 75.88 87 VAL A CA 1
ATOM 707 C C . VAL A 1 87 ? -7.833 2.370 -2.605 1.00 75.88 87 VAL A C 1
ATOM 709 O O . VAL A 1 87 ? -8.039 3.008 -1.574 1.00 75.88 87 VAL A O 1
ATOM 712 N N . CYS A 1 88 ? -6.830 1.487 -2.682 1.00 75.19 88 CYS A N 1
ATOM 713 C CA . CYS A 1 88 ? -5.913 1.222 -1.571 1.00 75.19 88 CYS A CA 1
ATOM 714 C C . CYS A 1 88 ? -5.208 2.499 -1.092 1.00 75.19 88 CYS A C 1
ATOM 716 O O . CYS A 1 88 ? -5.103 2.722 0.113 1.00 75.19 88 CYS A O 1
ATOM 718 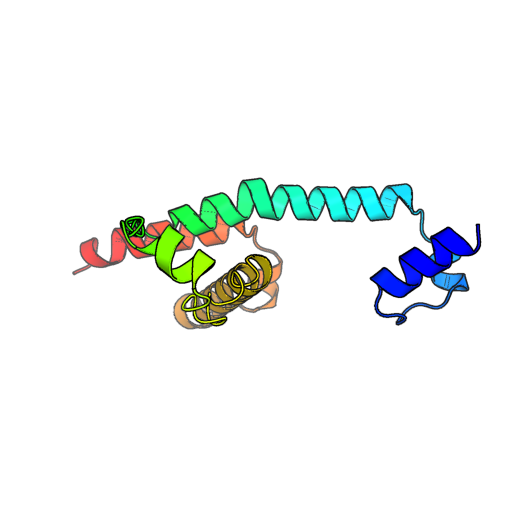N N . GLY A 1 89 ? -4.756 3.359 -2.010 1.00 78.81 89 GLY A N 1
ATOM 719 C CA . GLY A 1 89 ? -4.144 4.647 -1.677 1.00 78.81 89 GLY A CA 1
ATOM 720 C C . GLY A 1 89 ? -5.090 5.574 -0.908 1.00 78.81 89 GLY A C 1
ATOM 721 O O . GLY A 1 89 ? -4.696 6.153 0.105 1.00 78.81 89 GLY A O 1
ATOM 722 N N . GLU A 1 90 ? -6.350 5.668 -1.334 1.00 80.44 90 GLU A N 1
ATOM 723 C CA . GLU A 1 90 ? -7.384 6.445 -0.641 1.00 80.44 90 GLU A CA 1
ATOM 724 C C . GLU A 1 90 ? -7.711 5.872 0.746 1.00 80.44 90 GLU A C 1
ATOM 726 O O . GLU A 1 90 ? -7.905 6.632 1.699 1.00 80.44 90 GLU A O 1
ATOM 731 N N . ILE A 1 91 ? -7.726 4.543 0.892 1.00 77.50 91 ILE A N 1
ATOM 732 C CA . ILE A 1 91 ? -7.916 3.876 2.186 1.00 77.50 91 ILE A CA 1
ATOM 733 C C . ILE A 1 91 ? -6.751 4.200 3.127 1.00 77.50 91 ILE A C 1
ATOM 735 O O . ILE A 1 91 ? -6.998 4.630 4.256 1.00 77.50 91 ILE A O 1
ATOM 739 N N . VAL A 1 92 ? -5.494 4.061 2.677 1.00 78.56 92 VAL A N 1
ATOM 740 C CA . VAL A 1 92 ? -4.312 4.417 3.487 1.00 78.56 92 VAL A CA 1
ATOM 741 C C . VAL A 1 92 ? -4.385 5.880 3.929 1.00 78.56 92 VAL A C 1
ATOM 743 O O . VAL A 1 92 ? -4.202 6.171 5.111 1.00 78.56 92 VAL A O 1
ATOM 746 N N . ASP A 1 93 ? -4.699 6.805 3.020 1.00 82.38 93 ASP A N 1
ATOM 747 C CA . ASP A 1 93 ? -4.824 8.231 3.345 1.00 82.38 93 ASP A CA 1
ATOM 748 C C . ASP A 1 93 ? -5.906 8.489 4.410 1.00 82.38 93 ASP A C 1
ATOM 750 O O . ASP A 1 93 ? -5.681 9.230 5.374 1.00 82.38 93 ASP A O 1
ATOM 754 N N . ARG A 1 94 ? -7.066 7.829 4.305 1.00 81.56 94 ARG A N 1
ATOM 755 C CA . ARG A 1 94 ? -8.128 7.921 5.319 1.00 81.56 94 ARG A CA 1
ATOM 756 C C . ARG A 1 94 ? -7.684 7.364 6.671 1.00 81.56 94 ARG A C 1
ATOM 758 O O . ARG A 1 94 ? -7.919 8.025 7.684 1.00 81.56 94 ARG A O 1
ATOM 765 N N . VAL A 1 95 ? -7.019 6.208 6.701 1.00 77.56 95 VAL A N 1
ATOM 766 C CA . VAL A 1 95 ? -6.472 5.596 7.928 1.00 77.56 95 VAL A CA 1
ATOM 767 C C . VAL A 1 95 ? -5.498 6.562 8.609 1.00 77.56 95 VAL A C 1
ATOM 769 O O . VAL A 1 95 ? -5.640 6.850 9.797 1.00 77.56 95 VAL A O 1
ATOM 772 N N . VAL A 1 96 ? -4.564 7.147 7.850 1.00 80.81 96 VAL A N 1
ATOM 773 C CA . VAL A 1 96 ? -3.596 8.132 8.362 1.00 80.81 96 VAL A CA 1
ATOM 774 C C . VAL A 1 96 ? -4.309 9.367 8.922 1.00 80.81 96 VAL A C 1
ATOM 776 O O . VAL A 1 96 ? -3.990 9.815 10.026 1.00 80.81 96 VAL A O 1
ATOM 779 N N . LYS A 1 97 ? -5.313 9.904 8.218 1.00 82.44 97 LYS A N 1
ATOM 780 C CA . LYS A 1 97 ? -6.112 11.047 8.697 1.00 82.44 97 LYS A CA 1
ATOM 781 C C . LYS A 1 97 ? -6.865 10.734 9.992 1.00 82.44 97 LYS A C 1
ATOM 783 O O . LYS A 1 97 ? -6.926 11.591 10.877 1.00 82.44 97 LYS A O 1
ATOM 788 N N . ILE A 1 98 ? -7.422 9.530 10.127 1.00 76.56 98 ILE A N 1
ATOM 789 C CA . ILE A 1 98 ? -8.103 9.080 11.349 1.00 76.56 98 ILE A CA 1
ATOM 790 C C . ILE A 1 98 ? -7.105 8.971 12.506 1.00 76.56 98 ILE A C 1
ATOM 792 O O . ILE A 1 98 ? -7.366 9.544 13.565 1.00 76.56 98 ILE A O 1
ATOM 796 N N . ALA A 1 99 ? -5.952 8.331 12.290 1.00 74.69 99 ALA A N 1
ATOM 797 C CA . ALA A 1 99 ? -4.895 8.203 13.292 1.00 74.69 99 ALA A CA 1
ATOM 798 C C . ALA A 1 99 ? -4.414 9.576 13.794 1.00 74.69 99 ALA A C 1
ATOM 800 O O . ALA A 1 99 ? -4.316 9.807 14.998 1.00 74.69 99 ALA A O 1
ATOM 801 N N . ILE A 1 100 ? -4.212 10.541 12.892 1.00 82.88 100 ILE A N 1
ATOM 802 C CA . ILE A 1 100 ? -3.843 11.913 13.272 1.00 82.88 100 ILE A CA 1
ATOM 803 C C . ILE A 1 100 ? -4.962 12.580 14.092 1.00 82.88 100 ILE A C 1
ATOM 805 O O . ILE A 1 100 ? -4.708 13.208 15.122 1.00 82.88 100 ILE A O 1
ATOM 809 N N . ARG A 1 101 ? -6.222 12.461 13.652 1.00 82.06 101 ARG A N 1
ATOM 810 C CA . ARG A 1 101 ? -7.356 13.161 14.275 1.00 82.06 101 ARG A CA 1
ATOM 811 C C . ARG A 1 101 ? -7.698 12.614 15.663 1.00 82.06 101 ARG A C 1
ATOM 813 O O . ARG A 1 101 ? -7.882 13.414 16.590 1.00 82.06 101 ARG A O 1
ATOM 820 N N . LEU A 1 102 ? -7.819 11.291 15.774 1.00 72.88 102 LEU A N 1
ATOM 821 C CA . LEU A 1 102 ? -8.306 10.591 16.965 1.00 72.88 102 LEU A CA 1
ATOM 822 C C . LEU A 1 102 ? -7.169 10.242 17.928 1.00 72.88 102 LEU A C 1
ATOM 824 O O . LEU A 1 102 ? -7.274 10.555 19.109 1.00 72.88 102 LEU A O 1
ATOM 828 N N . LEU A 1 103 ? -6.064 9.687 17.420 1.00 71.56 103 LEU A N 1
ATOM 829 C CA . LEU A 1 103 ? -4.949 9.203 18.246 1.00 71.56 103 LEU A CA 1
ATOM 830 C C . LEU A 1 103 ? -3.886 10.279 18.520 1.00 71.56 103 LEU A C 1
ATOM 832 O O . LEU A 1 103 ? -2.975 10.059 19.309 1.00 71.56 103 LEU A O 1
ATOM 836 N N . LYS A 1 104 ? -4.002 11.460 17.891 1.00 80.12 104 LYS A N 1
ATOM 837 C CA . LYS A 1 104 ? -3.037 12.576 17.989 1.00 80.12 104 LYS A CA 1
ATOM 838 C C . LYS A 1 104 ? -1.622 12.221 17.520 1.00 80.12 104 LYS A C 1
ATOM 840 O O . LYS A 1 104 ? -0.667 12.910 17.879 1.00 80.12 104 LYS A O 1
ATOM 845 N N . ASN A 1 105 ? -1.492 11.209 16.664 1.00 76.81 105 ASN A N 1
ATOM 846 C CA . ASN A 1 105 ? -0.228 10.901 16.005 1.00 76.81 105 ASN A CA 1
ATOM 847 C C . ASN A 1 105 ? 0.157 12.026 15.034 1.00 76.81 105 ASN A C 1
ATOM 849 O O . ASN A 1 105 ? -0.688 12.656 14.397 1.00 76.81 105 ASN A O 1
ATOM 853 N N . SER A 1 106 ? 1.456 12.279 14.892 1.00 85.81 106 SER A N 1
ATOM 854 C CA . SER A 1 106 ? 1.980 13.099 13.799 1.00 85.81 106 SER A CA 1
ATOM 855 C C . SER A 1 106 ? 2.082 12.277 12.516 1.00 85.81 106 SER A C 1
ATOM 857 O O . SER A 1 106 ? 2.302 11.068 12.558 1.00 85.81 106 SER A O 1
ATOM 859 N N . TYR A 1 107 ? 2.033 12.942 11.359 1.00 84.19 107 TYR A N 1
ATOM 860 C CA . TYR A 1 107 ? 2.257 12.281 10.069 1.00 84.19 107 TYR A CA 1
ATOM 861 C C . TYR A 1 107 ? 3.578 11.491 10.044 1.00 84.19 107 TYR A C 1
ATOM 863 O O . TYR A 1 107 ? 3.624 10.361 9.576 1.00 84.19 107 TYR A O 1
ATOM 871 N N . SER A 1 108 ? 4.653 12.045 10.620 1.00 85.69 108 SER A N 1
ATOM 872 C CA . SER A 1 108 ? 5.953 11.363 10.682 1.00 85.69 108 SER A CA 1
ATOM 873 C C . SER A 1 108 ? 5.925 10.089 11.533 1.00 85.69 108 SER A C 1
ATOM 875 O O . SER A 1 108 ? 6.653 9.152 11.216 1.00 85.69 108 SER A O 1
ATOM 877 N N . GLN A 1 109 ? 5.104 10.036 12.587 1.00 80.06 109 GLN A N 1
ATOM 878 C CA . GLN A 1 109 ? 4.903 8.813 13.370 1.00 80.06 109 GLN A CA 1
ATOM 879 C C . GLN A 1 109 ? 4.156 7.761 12.549 1.00 80.06 109 GLN A C 1
ATOM 881 O O . GLN A 1 109 ? 4.668 6.652 12.428 1.00 80.06 109 GLN A O 1
ATOM 886 N N . CYS A 1 110 ? 3.063 8.139 11.875 1.00 78.00 110 CYS A N 1
ATOM 887 C CA . CYS A 1 110 ? 2.331 7.227 10.991 1.00 78.00 110 CYS A CA 1
ATOM 888 C C . CYS A 1 110 ? 3.234 6.635 9.892 1.00 78.00 110 CYS A C 1
ATOM 890 O O . CYS A 1 110 ? 3.133 5.457 9.580 1.00 78.00 110 CYS A O 1
ATOM 892 N N . MET A 1 111 ? 4.161 7.427 9.337 1.00 80.00 111 MET A N 1
ATOM 893 C CA . MET A 1 111 ? 5.096 6.973 8.292 1.00 80.00 111 MET A CA 1
ATOM 894 C C . MET A 1 111 ? 6.216 6.049 8.797 1.00 80.00 111 MET A C 1
ATOM 896 O O . MET A 1 111 ? 6.908 5.436 7.988 1.00 80.00 111 MET A O 1
ATOM 900 N N . LYS A 1 112 ? 6.446 5.982 10.113 1.00 83.62 112 LYS A N 1
ATOM 901 C CA . LYS A 1 112 ? 7.427 5.073 10.732 1.00 83.62 112 LYS A CA 1
ATOM 902 C C . LYS A 1 112 ? 6.786 3.791 11.251 1.00 83.62 112 LYS A C 1
ATOM 904 O O . LYS A 1 112 ? 7.501 2.834 11.541 1.00 83.62 112 LYS A O 1
ATOM 909 N N . GLU A 1 113 ? 5.469 3.789 11.408 1.00 76.75 113 GLU A N 1
ATOM 910 C CA . GLU A 1 113 ? 4.713 2.633 11.859 1.00 76.75 113 GLU A CA 1
ATOM 911 C C . GLU A 1 113 ? 4.501 1.627 10.730 1.00 76.75 113 GLU A C 1
ATOM 913 O O . GLU A 1 113 ? 4.391 1.963 9.550 1.00 76.75 113 GLU A O 1
ATOM 918 N N . ASN A 1 114 ? 4.456 0.351 11.108 1.00 82.88 114 ASN A N 1
ATOM 919 C CA . ASN A 1 114 ? 4.154 -0.718 10.176 1.00 82.88 114 ASN A CA 1
ATOM 920 C C . ASN A 1 114 ? 2.671 -0.635 9.788 1.00 82.88 114 ASN A C 1
ATOM 922 O O . ASN A 1 114 ? 1.800 -0.753 10.650 1.00 82.88 114 ASN A O 1
ATOM 926 N N . ILE A 1 115 ? 2.392 -0.475 8.491 1.00 79.56 115 ILE A N 1
ATOM 927 C CA . ILE A 1 115 ? 1.026 -0.394 7.962 1.00 79.56 115 ILE A CA 1
ATOM 928 C C . ILE A 1 115 ? 0.171 -1.591 8.387 1.00 79.56 115 ILE A C 1
ATOM 930 O O . ILE A 1 115 ? -0.987 -1.414 8.734 1.00 79.56 115 ILE A O 1
ATOM 934 N N . VAL A 1 116 ? 0.750 -2.792 8.453 1.00 83.62 116 VAL A N 1
ATOM 935 C CA . VAL A 1 116 ? 0.055 -4.000 8.916 1.00 83.62 116 VAL A CA 1
ATOM 936 C C . VAL A 1 116 ? -0.465 -3.814 10.338 1.00 83.62 116 VAL A C 1
ATOM 938 O O . VAL A 1 116 ? -1.634 -4.065 10.609 1.00 83.62 116 VAL A O 1
ATOM 941 N N . THR A 1 117 ? 0.393 -3.318 11.223 1.00 82.81 117 THR A N 1
ATOM 942 C CA . THR A 1 117 ? 0.057 -3.075 12.624 1.00 82.81 117 THR A CA 1
ATOM 943 C C . THR A 1 117 ? -0.992 -1.971 12.764 1.00 82.81 117 THR A C 1
ATOM 945 O O . THR A 1 117 ? -1.907 -2.103 13.568 1.00 82.81 117 THR A O 1
ATOM 948 N N . LEU A 1 118 ? -0.909 -0.910 11.953 1.00 78.12 118 LEU A N 1
ATOM 949 C CA . LEU A 1 118 ? -1.916 0.156 11.935 1.00 78.12 118 LEU A CA 1
ATOM 950 C C . LEU A 1 118 ? -3.301 -0.354 11.519 1.00 78.12 118 LEU A C 1
ATOM 952 O O . LEU A 1 118 ? -4.296 0.032 12.128 1.00 78.12 118 LEU A O 1
ATOM 956 N N . LEU A 1 119 ? -3.371 -1.219 10.503 1.00 80.81 119 LEU A N 1
ATOM 957 C CA . LEU A 1 119 ? -4.638 -1.806 10.060 1.00 80.81 119 LEU A CA 1
ATOM 958 C C . LEU A 1 119 ? -5.204 -2.779 11.108 1.00 80.81 119 LEU A C 1
ATOM 960 O O . LEU A 1 119 ? -6.412 -2.778 11.327 1.00 80.81 119 LEU A O 1
ATOM 964 N N . ASP A 1 120 ? -4.350 -3.540 11.802 1.00 83.19 120 ASP A N 1
ATOM 965 C CA . ASP A 1 120 ? -4.774 -4.415 12.907 1.00 83.19 120 ASP A CA 1
ATOM 966 C C . ASP A 1 120 ? -5.350 -3.614 14.085 1.00 83.19 120 ASP A C 1
ATOM 968 O O . ASP A 1 120 ? -6.402 -3.970 14.617 1.00 83.19 120 ASP A O 1
ATOM 972 N N . TYR A 1 121 ? -4.710 -2.499 14.461 1.00 77.88 121 TYR A N 1
ATOM 973 C CA . TYR A 1 121 ? -5.249 -1.589 15.475 1.00 77.88 121 TYR A CA 1
ATOM 974 C C . TYR A 1 121 ? -6.586 -0.986 15.051 1.00 77.88 121 TYR A C 1
ATOM 976 O O . TYR A 1 121 ? -7.512 -0.934 15.854 1.00 77.88 121 TYR A O 1
ATOM 984 N N . LEU A 1 122 ? -6.707 -0.551 13.793 1.00 77.06 122 LEU A N 1
ATOM 985 C CA . LEU A 1 122 ? -7.959 0.006 13.287 1.00 77.06 122 LEU A CA 1
ATOM 986 C C . LEU A 1 122 ? -9.096 -1.018 13.356 1.00 77.06 122 LEU A C 1
ATOM 988 O O . LEU A 1 122 ? -10.186 -0.667 13.796 1.00 77.06 122 LEU A O 1
ATOM 992 N N . LYS A 1 123 ? -8.841 -2.268 12.950 1.00 82.44 123 LYS A N 1
ATOM 993 C CA . LYS A 1 123 ? -9.822 -3.351 13.059 1.00 82.44 123 LYS A CA 1
ATOM 994 C C . LYS A 1 123 ? -10.259 -3.564 14.511 1.00 82.44 123 LYS A C 1
ATOM 996 O O . LYS A 1 123 ? -11.450 -3.554 14.787 1.00 82.44 123 LYS A O 1
ATOM 1001 N N . PHE A 1 124 ? -9.305 -3.669 15.437 1.00 83.06 124 PHE A N 1
ATOM 1002 C CA . PHE A 1 124 ? -9.601 -3.830 16.863 1.00 83.06 124 PHE A CA 1
ATOM 1003 C C . PHE A 1 124 ? -10.473 -2.694 17.427 1.00 83.06 124 PHE A C 1
ATOM 1005 O O . PHE A 1 124 ? -11.448 -2.949 18.132 1.00 83.06 124 PHE A O 1
ATOM 1012 N N . GLU A 1 125 ? -10.144 -1.439 17.112 1.00 76.19 125 GLU A N 1
ATOM 1013 C CA . GLU A 1 125 ? -10.944 -0.284 17.541 1.00 76.19 125 GLU A CA 1
ATOM 1014 C C . GLU A 1 125 ? -12.362 -0.337 16.957 1.00 76.19 125 GLU A C 1
ATOM 1016 O O . GLU A 1 125 ? -13.322 -0.064 17.670 1.00 76.19 125 GLU A O 1
ATOM 1021 N N . LEU A 1 126 ? -12.523 -0.726 15.685 1.00 78.12 126 LEU A N 1
ATOM 1022 C CA . LEU A 1 126 ? -13.844 -0.885 15.067 1.00 78.12 126 LEU A CA 1
ATOM 1023 C C . LEU A 1 126 ? -14.670 -1.993 15.735 1.00 78.12 126 LEU A C 1
ATOM 1025 O O . LEU A 1 126 ? -15.840 -1.765 16.043 1.00 78.12 126 LEU A O 1
ATOM 1029 N N . ASP A 1 127 ? -14.060 -3.148 16.005 1.00 80.88 127 ASP A N 1
ATOM 1030 C CA . ASP A 1 127 ? -14.721 -4.296 16.636 1.00 80.88 127 ASP A CA 1
ATOM 1031 C C . ASP A 1 127 ? -15.198 -3.971 18.069 1.00 80.88 127 ASP A C 1
ATOM 1033 O O . ASP A 1 127 ? -16.227 -4.470 18.521 1.00 80.88 127 ASP A O 1
ATOM 1037 N N . THR A 1 128 ? -14.493 -3.077 18.773 1.00 80.56 128 THR A N 1
ATOM 1038 C CA . THR A 1 128 ? -14.753 -2.722 20.182 1.00 80.56 128 THR A CA 1
ATOM 1039 C C . THR A 1 128 ? -15.530 -1.416 20.382 1.00 80.56 128 THR A C 1
ATOM 1041 O O . THR A 1 128 ? -15.844 -1.050 21.519 1.00 80.56 128 THR A O 1
ATOM 1044 N N . ILE A 1 129 ? -15.927 -0.723 19.304 1.00 76.75 129 ILE A N 1
ATOM 1045 C CA . ILE A 1 129 ? -16.727 0.517 19.379 1.00 76.75 129 ILE A CA 1
ATOM 1046 C C . ILE A 1 129 ? -18.025 0.319 20.178 1.00 76.75 129 ILE A C 1
ATOM 1048 O O . ILE A 1 129 ? -18.424 1.211 20.927 1.00 76.75 129 ILE A O 1
ATOM 1052 N N . ASN A 1 130 ? -18.670 -0.842 20.037 1.00 64.94 130 ASN A N 1
ATOM 1053 C CA . ASN A 1 130 ? -19.951 -1.132 20.686 1.00 64.94 130 ASN A CA 1
ATOM 1054 C C . ASN A 1 130 ? -19.807 -1.730 22.094 1.00 64.94 130 ASN A C 1
ATOM 1056 O O . ASN A 1 130 ? -20.799 -1.819 22.806 1.00 64.94 130 ASN A O 1
ATOM 1060 N N . GLU A 1 131 ? -18.605 -2.134 22.515 1.00 62.12 131 GLU A N 1
ATOM 1061 C CA . GLU A 1 131 ? -18.376 -2.661 23.871 1.00 62.12 131 GLU A CA 1
ATOM 1062 C C . GLU A 1 131 ? -18.255 -1.543 24.920 1.00 62.12 131 GLU A C 1
ATOM 1064 O O . GLU A 1 131 ? -18.429 -1.782 26.113 1.00 62.12 131 GLU A O 1
ATOM 1069 N N . ASN A 1 132 ? -17.978 -0.314 24.475 1.00 53.91 132 ASN A N 1
ATOM 1070 C CA . ASN A 1 132 ? -17.844 0.870 25.325 1.00 53.91 132 ASN A CA 1
ATOM 1071 C C . ASN A 1 132 ? -19.125 1.735 25.398 1.00 53.91 132 ASN A C 1
ATOM 1073 O O . ASN A 1 132 ? -19.065 2.849 25.929 1.00 53.91 132 ASN A O 1
ATOM 1077 N N . GLN A 1 133 ? -20.259 1.257 24.862 1.00 45.75 133 GLN A N 1
ATOM 1078 C CA . GLN A 1 133 ? -21.594 1.870 24.998 1.00 45.75 133 GLN A CA 1
ATOM 1079 C C . GLN A 1 133 ? -22.445 1.126 26.028 1.00 45.75 133 GLN A C 1
ATOM 1081 O O . GLN A 1 133 ? -23.159 1.824 26.785 1.00 45.75 133 GLN A O 1
#

Radius of gyration: 21.54 Å; chains: 1; bounding box: 54×27×55 Å

Sequence (133 aa):
MFFNKKIMQEMFGNELSLAAVGEIDAVEFLTAIKTVHFIMQNIVAEKMLNIVEVEQVEKEASAFDDYDRENGYEDEDEQPEENQWKVCGEIVDRVVKIAIRLLKNSYSQCMKENIVTLLDYLKFELDTINENQ

Foldseek 3Di:
DQVLLVVVCVVVVVPDDSVRSVPDDPVVVVVVVVVVVCCCVVPVVVLVCVLDDDPPPPPPDDPCNVVCVVVVVPDPPPPDPPPVVVVSVVVLVVLLVCCCPPVVDDSVRSVVDDSNVSSVVSSVCVVCVVVVD